Protein AF-A0AAF0RQ20-F1 (afdb_monomer_lite)

Structure (mmCIF, N/CA/C/O backbone):
data_AF-A0AAF0RQ20-F1
#
_entry.id   AF-A0AAF0RQ20-F1
#
loop_
_atom_site.group_PDB
_atom_site.id
_atom_site.type_symbol
_atom_site.label_atom_id
_atom_site.label_alt_id
_atom_site.label_comp_id
_atom_site.label_asym_id
_atom_site.label_entity_id
_atom_site.label_seq_id
_atom_site.pdbx_PDB_ins_code
_atom_site.Cartn_x
_atom_site.Cartn_y
_atom_site.Cartn_z
_atom_site.occupancy
_atom_site.B_iso_or_equiv
_atom_site.auth_seq_id
_atom_site.auth_comp_id
_atom_site.auth_asym_id
_atom_site.auth_atom_id
_atom_site.pdbx_PDB_model_num
ATOM 1 N N . MET A 1 1 ? -11.207 11.234 17.470 1.00 55.62 1 MET A N 1
ATOM 2 C CA . MET A 1 1 ? -10.580 11.343 16.129 1.00 55.62 1 MET A CA 1
ATOM 3 C C . MET A 1 1 ? -9.081 11.106 16.339 1.00 55.62 1 MET A C 1
ATOM 5 O O . MET A 1 1 ? -8.544 11.786 17.187 1.00 55.62 1 MET A O 1
ATOM 9 N N . THR A 1 2 ? -8.371 10.131 15.760 1.00 65.56 2 THR A N 1
ATOM 10 C CA . THR A 1 2 ? -8.329 9.792 14.327 1.00 65.56 2 THR A CA 1
ATOM 11 C C . THR A 1 2 ? -7.677 8.431 13.996 1.00 65.56 2 THR A C 1
ATOM 13 O O . THR A 1 2 ? -7.364 8.257 12.835 1.00 65.56 2 THR A O 1
ATOM 16 N N . THR A 1 3 ? -7.465 7.445 14.883 1.00 74.25 3 THR A N 1
ATOM 17 C CA . THR A 1 3 ? -6.699 6.217 14.508 1.00 74.25 3 THR A CA 1
ATOM 18 C C . THR A 1 3 ? -7.185 5.551 13.210 1.00 74.25 3 THR A C 1
ATOM 20 O O . THR A 1 3 ? -6.383 5.266 12.327 1.00 74.25 3 THR A O 1
ATOM 23 N N . ALA A 1 4 ? -8.504 5.425 13.023 1.00 77.62 4 ALA A N 1
ATOM 24 C CA . ALA A 1 4 ? -9.095 4.937 11.772 1.00 77.62 4 ALA A CA 1
ATOM 25 C C . ALA A 1 4 ? -8.861 5.880 10.574 1.00 77.62 4 ALA A C 1
ATOM 27 O O . ALA A 1 4 ? -8.574 5.428 9.472 1.00 77.62 4 ALA A O 1
ATOM 28 N N . ARG A 1 5 ? -8.933 7.199 10.789 1.00 82.44 5 ARG A N 1
ATOM 29 C CA . ARG A 1 5 ? -8.644 8.216 9.765 1.00 82.44 5 ARG A CA 1
ATOM 30 C C . ARG A 1 5 ? -7.159 8.212 9.380 1.00 82.44 5 ARG A C 1
ATOM 32 O O . ARG A 1 5 ? -6.853 8.319 8.204 1.00 82.44 5 ARG A O 1
ATOM 39 N N . THR A 1 6 ? -6.249 8.061 10.338 1.00 85.44 6 THR A N 1
ATOM 40 C CA . THR A 1 6 ? -4.805 7.949 10.106 1.00 85.44 6 THR A CA 1
ATOM 41 C C . THR A 1 6 ? -4.484 6.678 9.325 1.00 85.44 6 THR A C 1
ATOM 43 O O . THR A 1 6 ? -3.784 6.753 8.323 1.00 85.44 6 THR A O 1
ATOM 46 N N . LEU A 1 7 ? -5.053 5.530 9.715 1.00 82.00 7 LEU A N 1
ATOM 47 C CA . LEU A 1 7 ? -4.907 4.271 8.975 1.00 82.00 7 LEU A CA 1
ATOM 48 C C . LEU A 1 7 ? -5.446 4.377 7.547 1.00 82.00 7 LEU A C 1
ATOM 50 O O . LEU A 1 7 ? -4.801 3.895 6.621 1.00 82.00 7 LEU A O 1
ATOM 54 N N . HIS A 1 8 ? 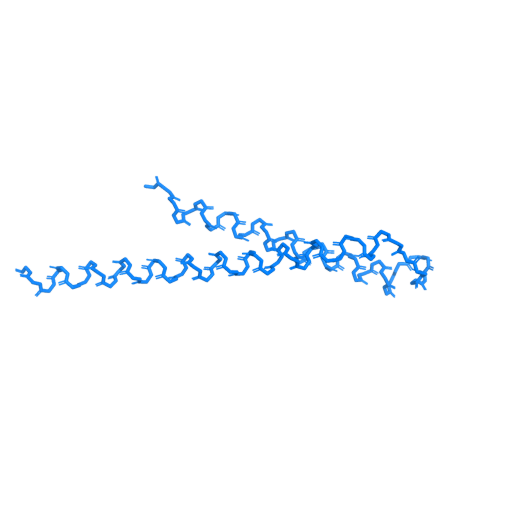-6.583 5.050 7.361 1.00 84.62 8 HIS A N 1
ATOM 55 C CA . HIS A 1 8 ? -7.126 5.315 6.034 1.00 84.62 8 HIS A CA 1
ATOM 56 C C . HIS A 1 8 ? -6.164 6.161 5.191 1.00 84.62 8 HIS A C 1
ATOM 58 O O . HIS A 1 8 ? -5.841 5.764 4.079 1.00 84.62 8 HIS A O 1
ATOM 64 N N . TRP A 1 9 ? -5.640 7.271 5.721 1.00 90.44 9 TRP A N 1
ATOM 65 C CA . TRP A 1 9 ? -4.673 8.102 4.995 1.00 90.44 9 TRP A CA 1
ATOM 66 C C . TRP A 1 9 ? -3.396 7.345 4.621 1.00 90.44 9 TRP A C 1
ATOM 68 O O . TRP A 1 9 ? -2.941 7.456 3.485 1.00 90.44 9 TRP A O 1
ATOM 78 N N . ILE A 1 10 ? -2.842 6.554 5.545 1.00 87.94 10 ILE A N 1
ATOM 79 C CA . ILE A 1 10 ? -1.636 5.752 5.290 1.00 87.94 10 ILE A CA 1
ATOM 80 C C . ILE A 1 10 ? -1.917 4.681 4.231 1.00 87.94 10 ILE A C 1
ATOM 82 O O . ILE A 1 10 ? -1.134 4.532 3.295 1.00 87.94 10 ILE A O 1
ATOM 86 N N . SER A 1 11 ? -3.043 3.968 4.341 1.00 87.50 11 SER A N 1
ATOM 87 C CA . SER A 1 11 ? -3.472 2.980 3.345 1.00 87.50 11 SER A CA 1
ATOM 88 C C . SER A 1 11 ? -3.618 3.620 1.965 1.00 87.50 11 SER A C 1
ATOM 90 O O . SER A 1 11 ? -3.031 3.129 1.004 1.00 87.50 11 SER A O 1
ATOM 92 N N . THR A 1 12 ? -4.306 4.761 1.873 1.00 89.56 12 THR A N 1
ATOM 93 C CA . THR A 1 12 ? -4.489 5.501 0.620 1.00 89.56 12 THR A CA 1
ATOM 94 C C . THR A 1 12 ? -3.156 5.951 0.025 1.00 89.56 12 THR A C 1
ATOM 96 O O . THR A 1 12 ? -2.946 5.788 -1.173 1.00 89.56 12 THR A O 1
ATOM 99 N N . ALA A 1 13 ? -2.230 6.466 0.839 1.00 90.12 13 ALA A N 1
ATOM 100 C CA . ALA A 1 13 ? -0.908 6.873 0.367 1.00 90.12 13 ALA A CA 1
ATOM 101 C C . ALA A 1 13 ? -0.095 5.680 -0.164 1.00 90.12 13 ALA A C 1
ATOM 103 O O . ALA A 1 13 ? 0.476 5.760 -1.250 1.00 90.12 13 ALA A O 1
ATOM 104 N N . MET A 1 14 ? -0.085 4.554 0.556 1.00 87.19 14 MET A N 1
ATOM 105 C CA . MET A 1 14 ? 0.606 3.338 0.113 1.00 87.19 14 MET A CA 1
ATOM 106 C C . MET A 1 14 ? -0.006 2.746 -1.160 1.00 87.19 14 MET A C 1
ATOM 108 O O . MET A 1 14 ? 0.728 2.336 -2.056 1.00 87.19 14 MET A O 1
ATOM 112 N N . LEU A 1 15 ? -1.337 2.749 -1.270 1.00 89.50 15 LEU A N 1
ATOM 113 C CA . LEU A 1 15 ? -2.043 2.334 -2.482 1.00 89.50 15 LEU A CA 1
ATOM 114 C C . LEU A 1 15 ? -1.720 3.254 -3.656 1.00 89.50 15 LEU A C 1
ATOM 116 O O . LEU A 1 15 ? -1.456 2.755 -4.742 1.00 89.50 15 LEU A O 1
ATOM 120 N N . ALA A 1 16 ? -1.695 4.571 -3.446 1.00 90.44 16 ALA A N 1
ATOM 121 C CA . ALA A 1 16 ? -1.331 5.524 -4.487 1.00 90.44 16 ALA A CA 1
ATOM 122 C C . ALA A 1 16 ? 0.101 5.281 -4.982 1.00 90.44 16 ALA A C 1
ATOM 124 O O . ALA A 1 16 ? 0.314 5.175 -6.185 1.00 90.44 16 ALA A O 1
ATOM 125 N N . VAL A 1 17 ? 1.064 5.113 -4.069 1.00 88.62 17 VAL A N 1
ATOM 126 C CA . VAL A 1 17 ? 2.452 4.773 -4.423 1.00 88.62 17 VAL A CA 1
ATOM 127 C C . VAL A 1 17 ? 2.520 3.440 -5.167 1.00 88.62 17 VAL A C 1
ATOM 129 O O . VAL A 1 17 ? 3.214 3.343 -6.175 1.00 88.62 17 VAL A O 1
ATOM 132 N N . GLY A 1 18 ? 1.786 2.426 -4.707 1.00 86.12 18 GLY A N 1
ATOM 133 C CA . GLY A 1 18 ? 1.771 1.117 -5.345 1.00 86.12 18 GLY A CA 1
ATOM 134 C C . GLY A 1 18 ? 1.175 1.153 -6.749 1.00 86.12 18 GLY A C 1
ATOM 135 O O . GLY A 1 18 ? 1.842 0.763 -7.700 1.00 86.12 18 GLY A O 1
ATOM 136 N N . PHE A 1 19 ? -0.044 1.669 -6.906 1.00 86.62 19 PHE A N 1
ATOM 137 C CA . PHE A 1 19 ? -0.737 1.714 -8.195 1.00 86.62 19 PHE A CA 1
ATOM 138 C C . PHE A 1 19 ? -0.069 2.659 -9.195 1.00 86.62 19 PHE A C 1
ATOM 140 O O . PHE A 1 19 ? 0.154 2.263 -10.338 1.00 86.62 19 PHE A O 1
ATOM 147 N N . LEU A 1 20 ? 0.266 3.888 -8.785 1.00 89.19 20 LEU A N 1
ATOM 148 C CA . LEU A 1 20 ? 0.898 4.858 -9.684 1.00 89.19 20 LEU A CA 1
ATOM 149 C C . LEU A 1 20 ? 2.334 4.451 -10.010 1.00 89.19 20 LEU A C 1
ATOM 151 O O . LEU A 1 20 ? 2.743 4.561 -11.161 1.00 89.19 20 LEU A O 1
ATOM 155 N N . GLY A 1 21 ? 3.078 3.943 -9.024 1.00 85.75 21 GLY A N 1
ATOM 156 C CA . GLY A 1 21 ? 4.438 3.456 -9.222 1.00 85.75 21 GLY A CA 1
ATOM 157 C C . GLY A 1 21 ? 4.482 2.254 -10.162 1.00 85.75 21 GLY A C 1
ATOM 158 O O . GLY A 1 21 ? 5.189 2.297 -11.163 1.00 85.75 21 GLY A O 1
ATOM 159 N N . VAL A 1 22 ? 3.666 1.222 -9.911 1.00 86.88 22 VAL A N 1
ATOM 160 C CA . VAL A 1 22 ? 3.556 0.066 -10.818 1.00 86.88 22 VAL A CA 1
ATOM 161 C C . VAL A 1 22 ? 3.115 0.509 -12.210 1.00 86.88 22 VAL A C 1
ATOM 163 O O . VAL A 1 22 ? 3.730 0.098 -13.187 1.00 86.88 22 VAL A O 1
ATOM 166 N N . GLY A 1 23 ? 2.094 1.364 -12.318 1.00 84.50 23 GLY A N 1
ATOM 167 C CA . GLY A 1 23 ? 1.592 1.849 -13.604 1.00 84.50 23 GLY A CA 1
ATOM 168 C C . GLY A 1 23 ? 2.639 2.623 -14.408 1.00 84.50 23 GLY A C 1
ATOM 169 O O . GLY A 1 23 ? 2.796 2.369 -15.599 1.00 84.50 23 GLY A O 1
ATOM 170 N N . ALA A 1 24 ? 3.390 3.518 -13.762 1.00 84.75 24 ALA A N 1
ATOM 171 C CA . ALA A 1 24 ? 4.456 4.282 -14.406 1.00 84.75 24 ALA A CA 1
ATOM 172 C C . ALA A 1 24 ? 5.607 3.381 -14.878 1.00 84.75 24 ALA A C 1
ATOM 174 O O . ALA A 1 24 ? 6.086 3.540 -15.997 1.00 84.75 24 ALA A O 1
ATOM 175 N N . LEU A 1 25 ? 6.012 2.407 -14.059 1.00 84.62 25 LEU A N 1
ATOM 176 C CA . LEU A 1 25 ? 7.060 1.448 -14.417 1.00 84.62 25 LEU A CA 1
ATOM 177 C C . LEU A 1 25 ? 6.617 0.531 -15.561 1.00 84.62 25 LEU A C 1
ATOM 179 O O . LEU A 1 25 ? 7.387 0.286 -16.483 1.00 84.62 25 LEU A O 1
ATOM 183 N N . LEU A 1 26 ? 5.370 0.053 -15.544 1.00 83.44 26 LEU A N 1
ATOM 184 C CA . LEU A 1 26 ? 4.821 -0.743 -16.644 1.00 83.44 26 LEU A CA 1
ATOM 185 C C . LEU A 1 26 ? 4.750 0.080 -17.934 1.00 83.44 26 LEU A C 1
ATOM 187 O O . LEU A 1 26 ? 5.098 -0.414 -19.002 1.00 83.44 26 LEU A O 1
ATOM 191 N N . TYR A 1 27 ? 4.334 1.343 -17.837 1.00 82.81 27 TYR A N 1
ATOM 192 C CA . TYR A 1 27 ? 4.326 2.249 -18.978 1.00 82.81 27 TYR A CA 1
ATOM 193 C C . TYR A 1 27 ? 5.733 2.447 -19.553 1.00 82.81 27 TYR A C 1
ATOM 195 O O . TYR A 1 27 ? 5.907 2.314 -20.759 1.00 82.81 27 TYR A O 1
ATOM 203 N N . ASP A 1 28 ? 6.737 2.703 -18.712 1.00 80.81 28 ASP A N 1
ATOM 204 C CA . ASP A 1 28 ? 8.136 2.820 -19.144 1.00 80.81 28 ASP A CA 1
ATOM 205 C C . ASP A 1 28 ? 8.633 1.528 -19.817 1.00 80.81 28 ASP A C 1
ATOM 207 O O . ASP A 1 28 ? 9.216 1.566 -20.900 1.00 80.81 28 ASP A O 1
ATOM 211 N N . ALA A 1 29 ? 8.312 0.369 -19.235 1.00 78.88 29 ALA A N 1
ATOM 212 C CA . ALA A 1 29 ? 8.735 -0.930 -19.749 1.00 78.88 29 ALA A CA 1
ATOM 213 C C . ALA A 1 29 ? 8.125 -1.291 -21.116 1.00 78.88 29 ALA A C 1
ATOM 215 O O . ALA A 1 29 ? 8.796 -1.926 -21.925 1.00 78.88 29 ALA A O 1
ATOM 216 N N . PHE A 1 30 ? 6.865 -0.927 -21.378 1.00 79.81 30 PHE A N 1
ATOM 217 C CA . PHE A 1 30 ? 6.150 -1.344 -22.596 1.00 79.81 30 PHE A CA 1
ATOM 218 C C . PHE A 1 30 ? 5.993 -0.244 -23.648 1.00 79.81 30 PHE A C 1
ATOM 220 O O . PHE A 1 30 ? 5.853 -0.548 -24.832 1.00 79.81 30 PHE A O 1
ATOM 227 N N . SER A 1 31 ? 6.010 1.015 -23.225 1.00 78.62 31 SER A N 1
ATOM 228 C CA . SER A 1 31 ? 5.699 2.183 -24.057 1.00 78.62 31 SER A CA 1
ATOM 229 C C . SER A 1 31 ? 6.781 3.264 -23.983 1.00 78.62 31 SER A C 1
ATOM 231 O O . SER A 1 31 ? 6.612 4.338 -24.563 1.00 78.62 31 SER A O 1
ATOM 233 N N . GLY A 1 32 ? 7.874 3.017 -23.253 1.00 71.31 32 GLY A N 1
ATOM 234 C CA . GLY A 1 32 ? 8.981 3.953 -23.118 1.00 71.31 32 GLY A CA 1
ATOM 235 C C . GLY A 1 32 ? 9.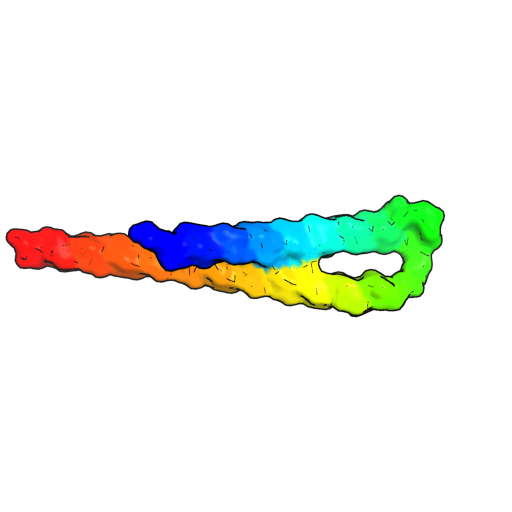737 4.173 -24.437 1.00 71.31 32 GLY A C 1
ATOM 236 O O . GLY A 1 32 ? 9.814 3.269 -25.274 1.00 71.31 32 GLY A O 1
ATOM 237 N N . PRO A 1 33 ? 10.338 5.363 -24.627 1.00 67.25 33 PRO A N 1
ATOM 238 C CA . PRO A 1 33 ? 11.065 5.720 -25.850 1.00 67.25 33 PRO A CA 1
ATOM 239 C C . PRO A 1 33 ? 12.282 4.819 -26.122 1.00 67.25 33 PRO A C 1
ATOM 241 O O . PRO A 1 33 ? 12.698 4.683 -27.268 1.00 67.25 33 PRO A O 1
ATOM 244 N N . GLU A 1 34 ? 12.815 4.175 -25.081 1.00 66.69 34 GLU A N 1
ATOM 245 C CA . GLU A 1 34 ? 13.945 3.237 -25.134 1.00 66.69 34 GLU A CA 1
ATOM 246 C C . GLU A 1 34 ? 13.529 1.819 -25.599 1.00 66.69 34 GLU A C 1
ATOM 248 O O . GLU A 1 34 ? 14.374 0.935 -25.727 1.00 66.69 34 GLU A O 1
ATOM 253 N N . GLY A 1 35 ? 12.236 1.563 -25.849 1.00 56.56 35 GLY A N 1
ATOM 254 C CA . GLY A 1 35 ? 11.764 0.299 -26.431 1.00 56.56 35 GLY A CA 1
ATOM 255 C C . GLY A 1 35 ? 11.847 -0.924 -25.509 1.00 56.56 35 GLY A C 1
ATOM 256 O O . GLY A 1 35 ? 12.058 -2.034 -25.993 1.00 56.56 35 GLY A O 1
ATOM 257 N N . GLY A 1 36 ? 11.685 -0.748 -24.194 1.00 60.00 36 GLY A N 1
ATOM 258 C CA . GLY A 1 36 ? 11.619 -1.872 -23.250 1.00 60.00 36 GLY A CA 1
ATOM 259 C C . GLY A 1 36 ? 12.948 -2.609 -23.049 1.00 60.00 36 GLY A C 1
ATOM 260 O O . GLY A 1 36 ? 12.972 -3.827 -22.872 1.00 60.00 36 GLY A O 1
ATOM 261 N N . GLY A 1 37 ? 14.071 -1.886 -23.089 1.00 58.31 37 GLY A N 1
ATOM 262 C CA . GLY A 1 37 ? 15.376 -2.423 -22.702 1.00 58.31 37 GLY A CA 1
ATOM 263 C C . GLY A 1 37 ? 15.428 -2.822 -21.221 1.00 58.31 37 GLY A C 1
ATOM 264 O O . GLY A 1 37 ? 14.720 -2.263 -20.384 1.00 58.31 37 GLY A O 1
ATOM 265 N N . ALA A 1 38 ? 16.277 -3.797 -20.880 1.00 61.25 38 ALA A N 1
ATOM 266 C CA . ALA A 1 38 ? 16.431 -4.297 -19.513 1.00 61.25 38 ALA A CA 1
ATOM 267 C C . ALA A 1 38 ? 16.858 -3.176 -18.541 1.00 61.25 38 ALA A C 1
ATOM 269 O O . ALA A 1 38 ? 18.034 -2.831 -18.435 1.00 61.25 38 ALA A O 1
ATOM 270 N N . ASN A 1 39 ? 15.890 -2.612 -17.817 1.00 71.69 39 ASN A N 1
ATOM 271 C CA . ASN A 1 39 ? 16.104 -1.516 -16.880 1.00 71.69 39 ASN A CA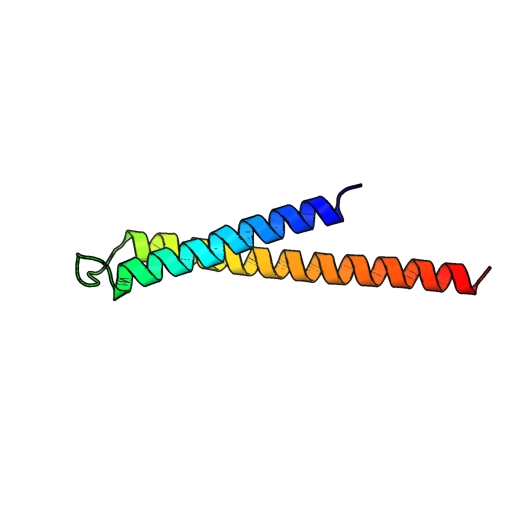 1
ATOM 272 C C . ASN A 1 39 ? 16.331 -2.074 -15.462 1.00 71.69 39 ASN A C 1
ATOM 274 O O . ASN A 1 39 ? 15.418 -2.588 -14.815 1.00 71.69 39 ASN A O 1
ATOM 278 N N . ILE A 1 40 ? 17.565 -1.970 -14.958 1.00 72.19 40 ILE A N 1
ATOM 279 C CA . ILE A 1 40 ? 17.928 -2.416 -13.598 1.00 72.19 40 ILE A CA 1
ATOM 280 C C . ILE A 1 40 ? 17.116 -1.647 -12.542 1.00 72.19 40 ILE A C 1
ATOM 282 O O . ILE A 1 40 ? 16.696 -2.224 -11.538 1.00 72.19 40 ILE A O 1
ATOM 286 N N . GLY A 1 41 ? 16.830 -0.366 -12.794 1.00 74.81 41 GLY A N 1
ATOM 287 C CA . GLY A 1 41 ? 15.959 0.450 -11.950 1.00 74.81 41 GLY A CA 1
ATOM 288 C C . GLY A 1 41 ? 14.536 -0.103 -11.886 1.00 74.81 41 GLY A C 1
ATOM 289 O O . GLY A 1 41 ? 13.964 -0.171 -10.801 1.00 74.81 41 GLY A O 1
ATOM 290 N N . LEU A 1 42 ? 13.998 -0.602 -13.002 1.00 75.94 42 LEU A N 1
ATOM 291 C CA . LEU A 1 42 ? 12.700 -1.284 -13.034 1.00 75.94 42 LEU A CA 1
ATOM 292 C C . LEU A 1 42 ? 12.704 -2.522 -12.125 1.00 75.94 42 LEU A C 1
ATOM 294 O O . LEU A 1 42 ? 11.796 -2.691 -11.314 1.00 75.94 42 LEU A O 1
ATOM 298 N N . GLY A 1 43 ? 13.756 -3.343 -12.198 1.00 78.00 43 GLY A N 1
ATOM 299 C CA . GLY A 1 43 ? 13.907 -4.542 -11.366 1.00 78.00 43 GLY A CA 1
ATOM 300 C C . GLY A 1 43 ? 13.969 -4.263 -9.859 1.00 78.00 43 GLY A C 1
ATOM 301 O O . GLY A 1 43 ? 13.551 -5.104 -9.068 1.00 78.00 43 GLY A O 1
ATOM 302 N N . ILE A 1 44 ? 14.447 -3.083 -9.455 1.00 83.06 44 ILE A N 1
ATOM 303 C CA . ILE A 1 44 ? 14.574 -2.684 -8.044 1.00 83.06 44 ILE A CA 1
ATOM 304 C C . ILE A 1 44 ? 13.320 -1.954 -7.549 1.00 83.06 44 ILE A C 1
ATOM 306 O O . ILE A 1 44 ? 12.840 -2.219 -6.447 1.00 83.06 44 ILE A O 1
ATOM 310 N N . ILE A 1 45 ? 12.775 -1.036 -8.348 1.00 85.50 45 ILE A N 1
ATOM 311 C CA . ILE A 1 45 ? 11.664 -0.170 -7.932 1.00 85.50 45 ILE A CA 1
ATOM 312 C C . ILE A 1 45 ? 10.330 -0.926 -8.012 1.00 85.50 45 ILE A C 1
ATOM 314 O O . ILE A 1 45 ? 9.474 -0.752 -7.144 1.00 85.50 45 ILE A O 1
ATOM 318 N N . MET A 1 46 ? 10.158 -1.827 -8.986 1.00 85.56 46 MET A N 1
ATOM 319 C CA . MET A 1 46 ? 8.908 -2.572 -9.171 1.00 85.56 46 MET A CA 1
ATOM 320 C C . MET A 1 46 ? 8.521 -3.419 -7.941 1.00 85.56 46 MET A C 1
ATOM 322 O O . MET A 1 46 ? 7.381 -3.295 -7.485 1.00 85.56 46 MET A O 1
ATOM 326 N N . PRO A 1 47 ? 9.425 -4.209 -7.320 1.00 89.31 47 PRO A N 1
ATOM 327 C CA . PRO A 1 47 ? 9.125 -4.897 -6.065 1.00 89.31 47 PRO A CA 1
ATOM 328 C C . PRO A 1 47 ? 8.714 -3.952 -4.932 1.00 89.31 47 PRO A C 1
ATOM 330 O O . PRO A 1 47 ? 7.812 -4.282 -4.164 1.00 89.31 47 PRO A O 1
ATOM 333 N N . VAL A 1 48 ? 9.332 -2.770 -4.833 1.00 88.44 48 VAL A N 1
ATOM 334 C CA . VAL A 1 48 ? 9.010 -1.776 -3.795 1.00 88.44 48 VAL A CA 1
ATOM 335 C C . VAL A 1 48 ? 7.600 -1.222 -3.993 1.00 88.44 48 VAL A C 1
ATOM 337 O O . VAL A 1 48 ? 6.829 -1.170 -3.034 1.00 88.44 48 VAL A O 1
ATOM 340 N N . CYS A 1 49 ? 7.224 -0.864 -5.223 1.00 87.25 49 CYS A N 1
ATOM 341 C CA . CYS A 1 49 ? 5.868 -0.405 -5.530 1.00 87.25 49 CYS A CA 1
ATOM 342 C C . CYS A 1 49 ? 4.826 -1.509 -5.285 1.00 87.25 49 CYS A C 1
ATOM 344 O O . CYS A 1 49 ? 3.780 -1.247 -4.690 1.00 87.25 49 CYS A O 1
ATOM 346 N N . LEU A 1 50 ? 5.122 -2.756 -5.662 1.00 88.12 50 LEU A N 1
ATOM 347 C CA . LEU A 1 50 ? 4.242 -3.896 -5.387 1.00 88.12 50 LEU A CA 1
ATOM 348 C C . LEU A 1 50 ? 4.059 -4.127 -3.882 1.00 88.12 50 LEU A C 1
ATOM 350 O O . LEU A 1 50 ? 2.924 -4.233 -3.414 1.00 88.12 50 LEU A O 1
ATOM 354 N N . LEU A 1 51 ? 5.150 -4.149 -3.111 1.00 91.75 51 LEU A N 1
ATOM 355 C CA . LEU A 1 51 ? 5.102 -4.276 -1.652 1.00 91.75 51 LEU A CA 1
ATOM 356 C C . LEU A 1 51 ? 4.302 -3.135 -1.023 1.00 91.75 51 LEU A C 1
ATOM 358 O O . LEU A 1 51 ? 3.461 -3.385 -0.161 1.00 91.75 51 LEU A O 1
ATOM 362 N N . ALA A 1 52 ? 4.506 -1.900 -1.486 1.00 89.19 52 ALA A N 1
ATOM 363 C CA . ALA A 1 52 ? 3.738 -0.751 -1.028 1.00 89.19 52 ALA A CA 1
ATOM 364 C C . ALA A 1 52 ? 2.232 -0.932 -1.280 1.00 89.19 52 ALA A C 1
ATOM 366 O O . ALA A 1 52 ? 1.434 -0.744 -0.362 1.00 89.19 52 ALA A O 1
ATOM 367 N N . GLY A 1 53 ? 1.842 -1.376 -2.477 1.00 86.56 53 GLY A N 1
ATOM 368 C CA . GLY A 1 53 ? 0.446 -1.667 -2.806 1.00 86.56 53 GLY A CA 1
ATOM 369 C C . GLY A 1 53 ? -0.160 -2.764 -1.923 1.00 86.56 53 GLY A C 1
ATOM 370 O O . GLY A 1 53 ? -1.254 -2.585 -1.386 1.00 86.56 53 GLY A O 1
ATOM 371 N N . VAL A 1 54 ? 0.565 -3.868 -1.709 1.00 92.25 54 VAL A N 1
ATOM 372 C CA . VAL A 1 54 ? 0.123 -4.984 -0.851 1.00 92.25 54 VAL A CA 1
ATOM 373 C C . VAL A 1 54 ? -0.064 -4.533 0.598 1.00 92.25 54 VAL A C 1
ATOM 375 O O . VAL A 1 54 ? -1.096 -4.827 1.205 1.00 92.25 54 VAL A O 1
ATOM 378 N N . VAL A 1 55 ? 0.890 -3.780 1.152 1.00 91.69 55 VAL A N 1
ATOM 379 C CA . VAL A 1 55 ? 0.778 -3.234 2.515 1.00 91.69 55 VAL A CA 1
ATOM 380 C C . VAL A 1 55 ? -0.387 -2.245 2.604 1.00 91.69 55 VAL A C 1
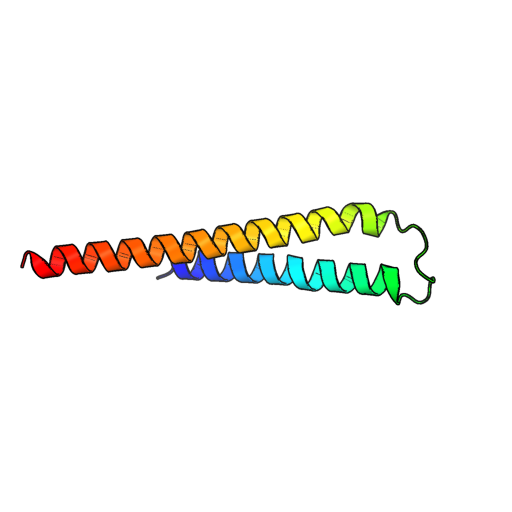ATOM 382 O O . VAL A 1 55 ? -1.165 -2.301 3.558 1.00 91.69 55 VAL A O 1
ATOM 385 N N . GLY A 1 56 ? -0.569 -1.394 1.592 1.00 86.62 56 GLY A N 1
ATOM 386 C CA . GLY A 1 56 ? -1.704 -0.478 1.497 1.00 86.62 56 GLY A CA 1
ATOM 387 C C . GLY A 1 56 ? -3.055 -1.199 1.526 1.00 86.62 56 GLY A C 1
ATOM 388 O O . GLY A 1 56 ? -3.936 -0.804 2.297 1.00 86.62 56 GLY A O 1
ATOM 389 N N . LEU A 1 57 ? -3.203 -2.286 0.757 1.00 88.19 57 LEU A N 1
ATOM 390 C CA . LEU A 1 57 ? -4.400 -3.139 0.758 1.00 88.19 57 LEU A CA 1
ATOM 391 C C . LEU A 1 57 ? -4.634 -3.794 2.122 1.00 88.19 57 LEU A C 1
ATOM 393 O O . LEU A 1 57 ? -5.755 -3.761 2.632 1.00 88.19 57 LEU A O 1
ATOM 397 N N . ALA A 1 58 ? -3.587 -4.353 2.734 1.00 90.56 58 ALA A N 1
ATOM 398 C CA . ALA A 1 58 ? -3.683 -4.994 4.042 1.00 90.56 58 ALA A CA 1
ATOM 399 C C . ALA A 1 58 ? -4.139 -4.003 5.126 1.00 90.56 58 ALA A C 1
ATOM 401 O O . ALA A 1 58 ? -5.065 -4.295 5.886 1.00 90.56 58 ALA A O 1
ATOM 402 N N . LEU A 1 59 ? -3.554 -2.801 5.158 1.00 85.75 59 LEU A N 1
ATOM 403 C CA . LEU A 1 59 ? -3.959 -1.738 6.082 1.00 85.75 59 LEU A CA 1
ATOM 404 C C . LEU A 1 59 ? -5.406 -1.290 5.846 1.00 85.75 59 LEU A C 1
ATOM 406 O O . LEU A 1 59 ? -6.149 -1.085 6.808 1.00 85.75 59 LEU A O 1
ATOM 410 N N . GLY A 1 60 ? -5.824 -1.184 4.582 1.00 83.81 60 GLY A N 1
ATOM 411 C CA . GLY A 1 60 ? -7.205 -0.866 4.217 1.00 83.81 60 GLY A CA 1
ATOM 412 C C . GLY A 1 60 ? -8.190 -1.921 4.726 1.00 83.81 60 GLY A C 1
ATOM 413 O O . GLY A 1 60 ? -9.186 -1.581 5.366 1.00 83.81 60 GLY A O 1
ATOM 414 N N . ALA A 1 61 ? -7.878 -3.205 4.530 1.00 86.50 61 ALA A N 1
ATOM 415 C CA . ALA A 1 61 ? -8.692 -4.316 5.021 1.00 86.50 61 ALA A CA 1
ATOM 416 C C . ALA A 1 61 ? -8.796 -4.317 6.556 1.00 86.50 61 ALA A C 1
ATOM 418 O O . ALA A 1 61 ? -9.896 -4.428 7.101 1.00 86.50 61 ALA A O 1
ATOM 419 N N . VAL A 1 62 ? -7.678 -4.118 7.261 1.00 87.25 62 VAL A N 1
ATOM 420 C CA . VAL A 1 62 ? -7.659 -4.027 8.731 1.00 87.25 62 VAL A CA 1
ATOM 421 C C . VAL A 1 62 ? -8.512 -2.858 9.224 1.00 87.25 62 VAL A C 1
ATOM 423 O O . VAL A 1 62 ? -9.270 -3.021 10.180 1.00 87.25 62 VAL A O 1
ATOM 426 N N . ALA A 1 63 ? -8.451 -1.699 8.565 1.00 84.88 63 ALA A N 1
ATOM 427 C CA . ALA A 1 63 ? -9.277 -0.549 8.925 1.00 84.88 63 ALA A CA 1
ATOM 428 C C . ALA A 1 63 ? -10.783 -0.848 8.772 1.00 84.88 63 ALA A C 1
ATOM 430 O O . ALA A 1 63 ? -11.577 -0.517 9.659 1.00 84.88 63 ALA A O 1
ATOM 431 N N . VAL A 1 64 ? -11.184 -1.533 7.695 1.00 85.94 64 VAL A N 1
ATOM 432 C CA . VAL A 1 64 ? -12.580 -1.960 7.485 1.00 85.94 64 VAL A CA 1
ATOM 433 C C . VAL A 1 64 ? -13.021 -2.960 8.558 1.00 85.94 64 VAL A C 1
ATOM 435 O O . VAL A 1 64 ? -14.082 -2.798 9.160 1.00 85.94 64 VAL A O 1
ATOM 438 N N . VAL A 1 65 ? -12.195 -3.960 8.869 1.00 87.69 65 VAL A N 1
ATOM 439 C CA . VAL A 1 65 ? -12.516 -4.946 9.913 1.00 87.69 65 VAL A CA 1
ATOM 440 C C . VAL A 1 65 ? -12.633 -4.275 11.285 1.00 87.69 65 VAL A C 1
ATOM 442 O O . VAL A 1 65 ? -13.611 -4.506 11.998 1.00 87.69 65 VAL A O 1
ATOM 445 N N . ALA A 1 66 ? -11.690 -3.404 11.647 1.00 85.56 66 ALA A N 1
ATOM 446 C CA . ALA A 1 66 ? -11.691 -2.709 12.933 1.00 85.56 66 ALA A CA 1
ATOM 447 C C . ALA A 1 66 ? -12.944 -1.837 13.118 1.00 85.56 66 ALA A C 1
ATOM 449 O O . ALA A 1 66 ? -13.566 -1.850 14.183 1.00 85.56 66 ALA A O 1
ATOM 450 N N . THR A 1 67 ? -13.350 -1.114 12.071 1.00 83.94 67 THR A N 1
ATOM 451 C CA . THR A 1 67 ? -14.572 -0.292 12.101 1.00 83.94 67 THR A CA 1
ATOM 452 C C . THR A 1 67 ? -15.838 -1.143 12.206 1.00 83.94 67 THR A C 1
ATOM 454 O O . THR A 1 67 ? -16.727 -0.815 12.995 1.00 83.94 67 THR A O 1
ATOM 457 N N . TRP A 1 68 ? -15.906 -2.273 11.497 1.00 87.00 68 TRP A N 1
ATOM 458 C CA . TRP A 1 68 ? -17.039 -3.199 11.587 1.00 87.00 68 TRP A CA 1
ATOM 459 C C . TRP A 1 68 ? -17.184 -3.817 12.985 1.00 87.00 68 TRP A C 1
ATOM 461 O O . TRP A 1 68 ? -18.291 -3.853 13.532 1.00 87.00 68 TRP A O 1
ATOM 471 N N . TRP A 1 69 ? -16.077 -4.254 13.594 1.00 86.12 69 TRP A N 1
ATOM 472 C CA . TRP A 1 69 ? -16.065 -4.784 14.962 1.00 86.12 69 TRP A CA 1
ATOM 473 C C . TRP A 1 69 ? -16.480 -3.727 15.989 1.00 86.12 69 TRP A C 1
ATOM 475 O O . TRP A 1 69 ? -17.290 -4.026 16.869 1.00 86.12 69 TRP A O 1
ATOM 485 N N . GLY 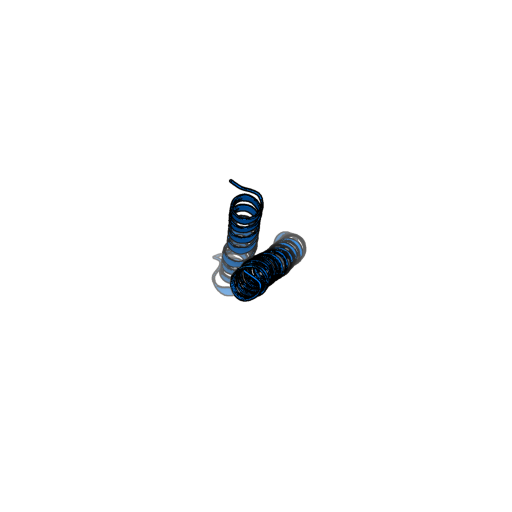A 1 70 ? -15.996 -2.488 15.850 1.00 84.31 70 GLY A N 1
ATOM 486 C CA . GLY A 1 70 ? -16.402 -1.369 16.705 1.00 84.31 70 GLY A CA 1
ATOM 487 C C . GLY A 1 70 ? -17.912 -1.118 16.655 1.00 84.31 70 GLY A C 1
ATOM 488 O O . GLY A 1 70 ? -18.583 -1.154 17.687 1.00 84.31 70 GLY A O 1
ATOM 489 N N . ALA A 1 71 ? -18.474 -0.988 15.449 1.00 84.00 71 ALA A N 1
ATOM 490 C CA . ALA A 1 71 ? -19.912 -0.785 15.256 1.00 84.00 71 ALA A CA 1
ATOM 491 C C . ALA A 1 71 ? -20.760 -1.980 15.734 1.00 84.00 71 ALA A C 1
ATOM 493 O O . ALA A 1 71 ? -21.917 -1.830 16.136 1.00 84.00 71 ALA A O 1
ATOM 494 N N . ARG A 1 72 ? -20.220 -3.204 15.674 1.00 83.94 72 ARG A N 1
ATOM 495 C CA . ARG A 1 72 ? -20.880 -4.392 16.233 1.00 83.94 72 ARG A CA 1
ATOM 496 C C . ARG A 1 72 ? -20.896 -4.349 17.763 1.00 83.94 72 ARG A C 1
ATOM 498 O O . ARG A 1 72 ? -21.948 -4.589 18.347 1.00 83.94 72 ARG A O 1
ATOM 505 N N . ALA A 1 73 ? -19.776 -4.008 18.396 1.00 83.06 73 ALA A N 1
ATOM 506 C CA . ALA A 1 73 ? -19.679 -3.901 19.851 1.00 83.06 73 ALA A CA 1
ATOM 507 C C . ALA A 1 73 ? -20.617 -2.823 20.421 1.00 83.06 73 ALA A C 1
ATOM 509 O O . ALA A 1 73 ? -21.232 -3.034 21.465 1.00 83.06 73 ALA A O 1
ATOM 510 N N . GLU A 1 74 ? -20.771 -1.693 19.728 1.00 85.88 74 GLU A N 1
ATOM 511 C CA . GLU A 1 74 ? -21.728 -0.645 20.105 1.00 85.88 74 GLU A CA 1
ATOM 512 C C . GLU A 1 74 ? -23.177 -1.135 20.040 1.00 85.88 74 GLU A C 1
ATOM 514 O O . GLU A 1 74 ? -23.925 -0.957 21.003 1.00 85.88 74 GLU A O 1
ATOM 519 N N . ARG A 1 75 ? -23.557 -1.829 18.958 1.00 83.12 75 ARG A N 1
ATOM 520 C CA . ARG A 1 75 ? -24.899 -2.419 18.819 1.00 83.12 75 ARG A CA 1
ATOM 521 C C . ARG A 1 75 ? -25.210 -3.428 19.923 1.00 83.12 75 ARG A C 1
ATOM 523 O O . ARG A 1 75 ? -26.294 -3.370 20.492 1.00 83.12 75 ARG A O 1
ATOM 530 N N . SER A 1 76 ? -24.256 -4.291 20.277 1.00 81.44 76 SER A N 1
ATOM 531 C CA . SER A 1 76 ? -24.428 -5.246 21.380 1.00 81.44 76 SER A CA 1
ATOM 532 C C . SER A 1 76 ? -24.613 -4.566 22.740 1.00 81.44 76 SER A C 1
ATOM 534 O O . SER A 1 76 ? -25.333 -5.080 23.587 1.00 81.44 76 SER A O 1
ATOM 536 N N . ARG A 1 77 ? -23.974 -3.414 22.982 1.00 81.81 77 ARG A N 1
ATOM 537 C CA . ARG A 1 77 ? -24.170 -2.654 24.231 1.00 81.81 77 ARG A CA 1
ATOM 538 C C . ARG A 1 77 ? -25.519 -1.942 24.259 1.00 81.81 77 ARG A C 1
ATOM 540 O O . ARG A 1 77 ? -26.120 -1.845 25.323 1.00 81.81 77 ARG A O 1
ATOM 547 N N . ALA A 1 78 ? -25.981 -1.449 23.111 1.00 78.31 78 ALA A N 1
ATOM 548 C CA . ALA A 1 78 ? -27.272 -0.782 22.991 1.00 78.31 78 ALA A CA 1
ATOM 549 C C . ALA A 1 78 ? -28.453 -1.740 23.213 1.00 78.31 78 ALA A C 1
ATOM 551 O O . ALA A 1 78 ? -29.463 -1.311 23.746 1.00 78.31 78 ALA A O 1
ATOM 552 N N . SER A 1 79 ? -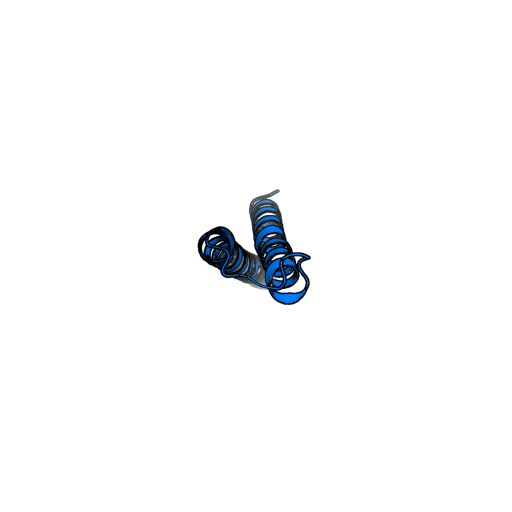28.322 -3.025 22.863 1.00 76.25 79 SER A N 1
ATOM 553 C CA . SER A 1 79 ? -29.374 -4.032 23.081 1.00 76.25 79 SER A CA 1
ATOM 554 C C . SER A 1 79 ? -29.490 -4.548 24.522 1.00 76.25 79 SER A C 1
ATOM 556 O O . SER A 1 79 ? -30.405 -5.307 24.814 1.00 76.25 79 SER A O 1
ATOM 558 N N . VAL A 1 80 ? -28.532 -4.220 25.396 1.00 71.88 80 VAL A N 1
ATOM 559 C CA . VAL A 1 80 ? -28.516 -4.639 26.814 1.00 71.88 80 VAL A CA 1
ATOM 560 C C . VAL A 1 80 ? -29.028 -3.522 27.740 1.00 71.88 80 VAL A C 1
ATOM 562 O O . VAL A 1 80 ? -29.261 -3.767 28.921 1.00 71.88 80 VAL A O 1
ATOM 565 N N . ARG A 1 81 ? -29.201 -2.302 27.218 1.00 54.56 81 ARG A N 1
ATOM 566 C CA . ARG A 1 81 ? -29.832 -1.174 27.917 1.00 54.56 81 ARG A CA 1
ATOM 567 C C . ARG A 1 81 ? -31.319 -1.121 27.609 1.00 54.56 81 ARG A C 1
ATOM 569 O O . ARG A 1 81 ? -32.053 -0.706 28.527 1.00 54.56 81 ARG A O 1
#

pLDDT: mean 81.64, std 8.95, range [54.56, 92.25]

Radius of gyration: 19.23 Å; chains: 1; bounding box: 48×17×54 Å

Sequence (81 aa):
MTTARTLHWISTAMLAVGFLGVGALLYDAFSGPEGGGANIGLGIIMPVCLLAGVVGLALGAVAVVATWWGARAERSRASVR

Foldseek 3Di:
DPPLPVLLVQLVVLLCLLVVQLVVLVCCQCPNPVHRPDDVCSVVSNVVSNVSNVVSVVSVVVSVVVVVVVVVVVVVVVVVD

Secondary structure (DSSP, 8-state):
--HHHHHHHHHHHHHHHHHHHHHHHHHHHHH-TT-S---HHHHHHHHHHHHHHHHHHHHHHHHHHHHHHHHHHHHHHHTT-